Protein AF-K2DFT6-F1 (afdb_monomer_lite)

Structure (mmCIF, N/CA/C/O backbone):
data_AF-K2DFT6-F1
#
_entry.id   AF-K2DFT6-F1
#
loop_
_atom_site.group_PDB
_atom_site.id
_atom_site.type_symbol
_atom_site.label_atom_id
_atom_site.label_alt_id
_atom_site.label_comp_id
_atom_site.label_asym_id
_atom_site.label_entity_id
_atom_site.label_seq_id
_atom_site.pdbx_PDB_ins_code
_atom_site.Cartn_x
_atom_site.Cartn_y
_atom_site.Cartn_z
_atom_site.occupancy
_atom_site.B_iso_or_equiv
_atom_site.auth_seq_id
_atom_site.auth_comp_id
_atom_site.auth_asym_id
_atom_site.auth_atom_id
_atom_site.pdbx_PDB_model_num
ATOM 1 N N . MET A 1 1 ? 22.230 5.400 3.442 1.00 44.44 1 MET A N 1
ATOM 2 C CA . MET A 1 1 ? 20.906 5.572 4.067 1.00 44.44 1 MET A CA 1
ATOM 3 C C . MET A 1 1 ? 19.908 5.594 2.929 1.00 44.44 1 MET A C 1
ATOM 5 O O . MET A 1 1 ? 19.864 6.590 2.230 1.00 44.44 1 MET A O 1
ATOM 9 N N . GLY A 1 2 ? 19.263 4.463 2.652 1.00 52.62 2 GLY A N 1
ATOM 10 C CA . GLY A 1 2 ? 18.246 4.350 1.608 1.00 52.62 2 GLY A CA 1
ATOM 11 C C . GLY A 1 2 ? 16.910 4.122 2.291 1.00 52.62 2 GLY A C 1
ATOM 12 O O . GLY A 1 2 ? 16.710 3.093 2.936 1.00 52.62 2 GLY A O 1
ATOM 13 N N . GLU A 1 3 ? 16.044 5.119 2.235 1.00 65.19 3 GLU A N 1
ATOM 14 C CA . GLU A 1 3 ? 14.650 5.016 2.646 1.00 65.19 3 GLU A CA 1
ATOM 15 C C . G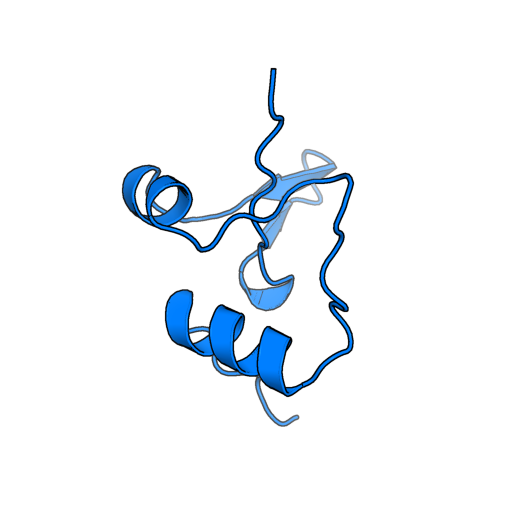LU A 1 3 ? 13.894 4.233 1.565 1.00 65.19 3 GLU A C 1
ATOM 17 O O . GLU A 1 3 ? 13.420 4.780 0.575 1.00 65.19 3 GLU A O 1
ATOM 22 N N . LYS A 1 4 ? 13.834 2.907 1.723 1.00 67.56 4 LYS A N 1
ATOM 23 C CA . LYS A 1 4 ? 13.043 2.046 0.841 1.00 67.56 4 LYS A CA 1
ATOM 24 C C . LYS A 1 4 ? 11.564 2.277 1.142 1.00 67.56 4 LYS A C 1
ATOM 26 O O . LYS A 1 4 ? 11.090 1.933 2.226 1.00 67.56 4 LYS A O 1
ATOM 31 N N . LEU A 1 5 ? 10.847 2.863 0.192 1.00 77.44 5 LEU A N 1
ATOM 32 C CA . LEU A 1 5 ? 9.402 3.022 0.261 1.00 77.44 5 LEU A CA 1
ATOM 33 C C . LEU A 1 5 ? 8.722 1.753 -0.242 1.00 77.44 5 LEU A C 1
ATOM 35 O O . LEU A 1 5 ? 9.222 1.075 -1.134 1.00 77.44 5 LEU A O 1
ATOM 39 N N . PHE A 1 6 ? 7.561 1.432 0.317 1.00 76.56 6 PHE A N 1
ATOM 40 C CA . PHE A 1 6 ? 6.752 0.297 -0.117 1.00 76.56 6 PHE A CA 1
ATOM 41 C C . PHE A 1 6 ? 5.485 0.817 -0.785 1.00 76.56 6 PHE A C 1
ATOM 43 O O . PHE A 1 6 ? 4.783 1.664 -0.231 1.00 76.56 6 PHE A O 1
ATOM 50 N N . ALA A 1 7 ? 5.196 0.318 -1.983 1.00 73.12 7 ALA A N 1
ATOM 51 C CA . ALA A 1 7 ? 3.975 0.656 -2.696 1.00 73.12 7 ALA A CA 1
ATOM 52 C C . ALA A 1 7 ? 2.801 -0.119 -2.107 1.00 73.12 7 ALA A C 1
ATOM 54 O O . ALA A 1 7 ? 2.732 -1.334 -2.260 1.00 73.12 7 ALA A O 1
ATOM 55 N N . VAL A 1 8 ? 1.869 0.583 -1.468 1.00 73.75 8 VAL A N 1
ATOM 56 C CA . VAL A 1 8 ? 0.638 -0.019 -0.952 1.00 73.75 8 VAL A CA 1
ATOM 57 C C . VAL A 1 8 ? -0.535 0.444 -1.819 1.00 73.75 8 VAL A C 1
ATOM 59 O O . VAL A 1 8 ? -0.731 1.654 -1.952 1.00 73.75 8 VAL A O 1
ATOM 62 N N . PRO A 1 9 ? -1.311 -0.472 -2.427 1.00 71.19 9 PRO A N 1
ATOM 63 C CA . PRO A 1 9 ? -2.482 -0.090 -3.207 1.00 71.19 9 PRO A CA 1
ATOM 64 C C . PRO A 1 9 ? -3.573 0.496 -2.300 1.00 71.19 9 PRO A C 1
ATOM 66 O O . PRO A 1 9 ? -3.809 -0.008 -1.203 1.00 71.19 9 PRO A O 1
ATOM 69 N N . TRP A 1 10 ? -4.278 1.526 -2.783 1.00 74.62 10 TRP A N 1
ATOM 70 C CA . TRP A 1 10 ? -5.391 2.158 -2.058 1.00 74.62 10 TRP A CA 1
ATOM 71 C C . TRP A 1 10 ? -6.496 1.170 -1.679 1.00 74.62 10 TRP A C 1
ATOM 73 O O . TRP A 1 10 ? -7.085 1.306 -0.618 1.00 74.62 10 TRP A O 1
ATOM 83 N N . ASP A 1 11 ? -6.716 0.150 -2.507 1.00 72.38 11 ASP A N 1
ATOM 84 C CA . ASP A 1 11 ? -7.684 -0.926 -2.266 1.00 72.38 11 ASP A CA 1
ATOM 85 C C . ASP A 1 11 ? -7.355 -1.767 -1.015 1.00 72.38 11 ASP A C 1
ATOM 87 O O . ASP A 1 11 ? -8.248 -2.279 -0.350 1.00 72.38 11 ASP A O 1
ATOM 91 N N . ALA A 1 12 ? -6.072 -1.864 -0.644 1.00 75.56 12 ALA A N 1
ATOM 92 C CA . ALA A 1 12 ? -5.647 -2.551 0.577 1.00 75.56 12 ALA A CA 1
ATOM 93 C C . ALA A 1 12 ? -5.702 -1.650 1.825 1.00 75.56 12 ALA A C 1
ATOM 95 O O . ALA A 1 12 ? -5.598 -2.146 2.949 1.00 75.56 12 ALA A O 1
ATOM 96 N N . LEU A 1 13 ? -5.831 -0.331 1.649 1.00 81.69 13 LEU A N 1
ATOM 97 C CA . LEU A 1 13 ? -5.907 0.624 2.748 1.00 81.69 13 LEU A CA 1
ATOM 98 C C . LEU A 1 13 ? -7.357 0.774 3.199 1.00 81.69 13 LEU A C 1
ATOM 100 O O . LEU A 1 13 ? -8.226 1.218 2.455 1.00 81.69 13 LEU A O 1
ATOM 104 N N . THR A 1 14 ? -7.607 0.477 4.467 1.00 82.38 14 THR A N 1
ATOM 105 C CA . THR A 1 14 ? -8.892 0.761 5.097 1.00 82.38 14 THR A CA 1
ATOM 106 C C . THR A 1 14 ? -8.837 2.153 5.715 1.00 82.38 14 THR A C 1
ATOM 108 O O . THR A 1 14 ? -7.973 2.454 6.540 1.00 82.38 14 THR A O 1
ATOM 111 N N . LEU A 1 15 ? -9.745 3.035 5.297 1.00 84.38 15 LEU A N 1
ATOM 112 C CA . LEU A 1 15 ? -9.899 4.341 5.927 1.00 84.38 15 LEU A CA 1
ATOM 113 C C . LEU A 1 15 ? -10.545 4.149 7.301 1.00 84.38 15 LEU A C 1
ATOM 115 O O . LEU A 1 15 ? -11.685 3.696 7.389 1.00 84.38 15 LEU A O 1
ATOM 119 N N . ASP A 1 16 ? -9.839 4.541 8.359 1.00 84.75 16 ASP A N 1
ATOM 120 C CA . ASP A 1 16 ? 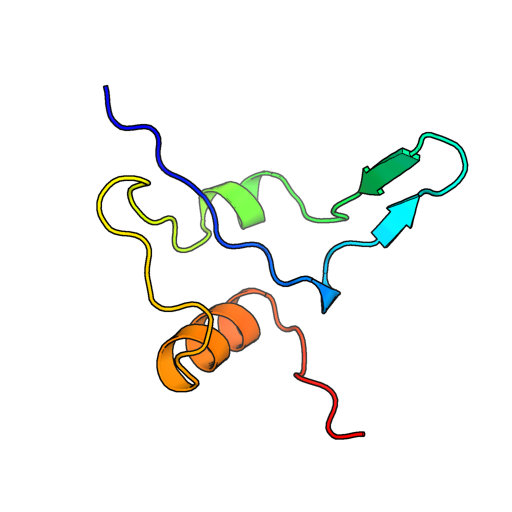-10.384 4.646 9.707 1.00 84.75 16 ASP A CA 1
ATOM 121 C C . ASP A 1 16 ? -10.752 6.118 9.980 1.00 84.75 16 ASP A C 1
ATOM 123 O O . ASP A 1 16 ? -9.895 6.928 10.362 1.00 84.75 16 ASP A O 1
ATOM 127 N N . PRO A 1 17 ? -12.018 6.521 9.747 1.00 80.62 17 PRO A N 1
ATOM 128 C CA . PRO A 1 17 ? -12.445 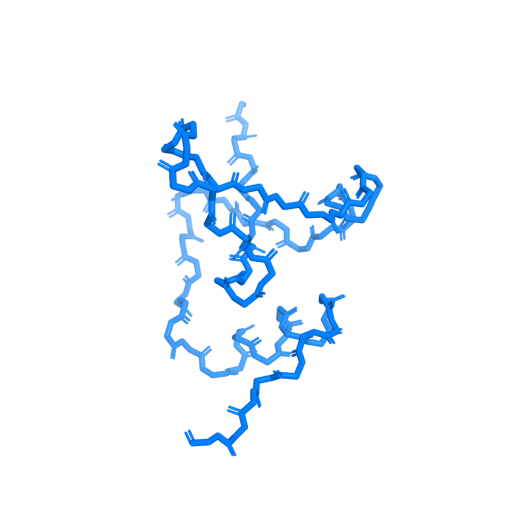7.908 9.920 1.00 80.62 17 PRO A CA 1
ATOM 129 C C . PRO A 1 17 ? -12.464 8.338 11.392 1.00 80.62 17 PRO A C 1
ATOM 131 O O . PRO A 1 17 ? -12.423 9.535 11.676 1.00 80.62 17 PRO A O 1
ATOM 134 N N . VAL A 1 18 ? -12.498 7.380 12.325 1.00 84.69 18 VAL A N 1
ATOM 135 C CA . VAL A 1 18 ? -12.535 7.628 13.772 1.00 84.69 18 VAL A CA 1
ATOM 136 C C . VAL A 1 18 ? -11.194 8.176 14.255 1.00 84.69 18 VAL A C 1
ATOM 138 O O . VAL A 1 18 ? -11.148 9.211 14.919 1.00 84.69 18 VAL A O 1
ATOM 141 N N . ASN A 1 19 ? -10.094 7.532 13.870 1.00 85.75 19 ASN A N 1
ATOM 142 C CA . ASN A 1 19 ? -8.737 7.931 14.233 1.00 85.75 19 ASN A CA 1
ATOM 143 C C . ASN A 1 19 ? -8.049 8.768 13.142 1.00 85.75 19 ASN A C 1
ATOM 145 O O . ASN A 1 19 ? -6.896 9.161 13.327 1.00 85.75 19 ASN A O 1
ATOM 149 N N . LYS A 1 20 ? -8.736 9.056 12.023 1.00 84.88 20 LYS A N 1
ATOM 150 C CA . LYS A 1 20 ? -8.218 9.792 10.852 1.00 84.88 20 LYS A CA 1
ATOM 151 C C . LYS A 1 20 ? -6.913 9.191 10.325 1.00 84.88 20 LYS A C 1
ATOM 153 O O . LYS A 1 20 ? -5.924 9.896 10.110 1.00 84.88 20 LYS A O 1
ATOM 158 N N . ARG A 1 21 ? -6.897 7.870 10.169 1.00 83.62 21 ARG A N 1
ATOM 159 C CA . ARG A 1 21 ? -5.720 7.092 9.764 1.00 83.62 21 ARG A CA 1
ATOM 160 C C . ARG A 1 21 ? -6.099 6.077 8.697 1.00 83.62 21 ARG A C 1
ATOM 162 O O . ARG A 1 21 ? -7.252 5.680 8.598 1.00 83.62 21 ARG A O 1
ATOM 169 N N . PHE A 1 22 ? -5.111 5.647 7.925 1.00 81.31 22 PHE A N 1
ATOM 170 C CA . PHE A 1 22 ? -5.247 4.479 7.066 1.00 81.31 22 PHE A CA 1
ATOM 171 C C . PHE A 1 22 ? -4.677 3.275 7.805 1.00 81.31 22 PHE A C 1
ATOM 173 O O . PHE A 1 22 ? -3.550 3.332 8.306 1.00 81.31 22 PHE A O 1
ATOM 180 N N . THR A 1 23 ? -5.458 2.209 7.903 1.00 83.38 23 THR A N 1
ATOM 181 C CA . THR A 1 23 ? -5.018 0.929 8.448 1.00 83.38 23 THR A CA 1
ATOM 182 C C . THR A 1 23 ? -4.796 -0.042 7.299 1.00 83.38 23 THR A C 1
ATOM 184 O O . THR A 1 23 ? -5.588 -0.127 6.364 1.00 83.38 23 THR A O 1
ATOM 187 N N . LEU A 1 24 ? -3.671 -0.746 7.346 1.00 82.25 24 LEU A N 1
ATOM 188 C CA . LEU A 1 24 ? -3.316 -1.768 6.374 1.00 82.25 24 LEU A CA 1
ATOM 189 C C . LEU A 1 24 ? -3.309 -3.110 7.099 1.00 82.25 24 LEU A C 1
ATOM 191 O O . LEU A 1 24 ? -2.454 -3.338 7.955 1.00 82.25 24 LEU A O 1
ATOM 195 N N . ASP A 1 25 ? -4.251 -3.984 6.758 1.00 78.38 25 ASP A N 1
ATOM 196 C CA . ASP A 1 25 ? -4.351 -5.324 7.340 1.00 78.38 25 ASP A CA 1
ATOM 197 C C . ASP A 1 25 ? -3.454 -6.303 6.564 1.00 78.38 25 ASP A C 1
ATOM 199 O O . ASP A 1 25 ? -3.905 -7.150 5.796 1.00 78.38 25 ASP A O 1
ATOM 203 N N . VAL A 1 26 ? -2.134 -6.129 6.686 1.00 74.25 26 VAL A N 1
ATOM 204 C CA . VAL A 1 26 ? -1.149 -7.064 6.121 1.00 74.25 26 VAL A CA 1
ATOM 205 C C . VAL A 1 26 ? -0.111 -7.436 7.169 1.00 74.25 26 VAL A C 1
ATOM 207 O O . VAL A 1 26 ? 0.329 -6.605 7.963 1.00 74.25 26 VAL A O 1
ATOM 210 N N . SER A 1 27 ? 0.319 -8.697 7.163 1.00 80.06 27 SER A N 1
ATOM 211 C CA . SER A 1 27 ? 1.413 -9.148 8.021 1.00 80.06 27 SER A CA 1
ATOM 212 C C . SER A 1 27 ? 2.711 -8.428 7.656 1.00 80.06 27 SER A C 1
ATOM 214 O O . SER A 1 27 ? 2.997 -8.207 6.476 1.00 80.06 27 SER A O 1
ATOM 216 N N . LYS A 1 28 ? 3.521 -8.106 8.667 1.00 75.38 28 LYS A N 1
ATOM 217 C CA . LYS A 1 28 ? 4.797 -7.403 8.493 1.00 75.38 28 LYS A CA 1
ATOM 218 C C . LYS A 1 28 ? 5.709 -8.098 7.473 1.00 75.38 28 LYS A C 1
ATOM 220 O O . LYS A 1 28 ? 6.215 -7.427 6.583 1.00 75.38 28 LYS A O 1
ATOM 225 N N . ASP A 1 29 ? 5.807 -9.427 7.508 1.00 78.62 29 ASP A N 1
ATOM 226 C CA . ASP A 1 29 ? 6.571 -10.217 6.532 1.00 78.62 29 ASP A CA 1
ATOM 227 C C . ASP A 1 29 ? 6.140 -9.970 5.080 1.00 78.62 29 ASP A C 1
ATOM 229 O O . ASP A 1 29 ? 6.971 -9.881 4.178 1.00 78.62 29 ASP A O 1
ATOM 233 N N . ARG A 1 30 ? 4.834 -9.803 4.840 1.00 75.88 30 ARG A N 1
ATOM 234 C CA . ARG A 1 30 ? 4.298 -9.526 3.502 1.00 75.88 30 ARG A CA 1
ATOM 235 C C . ARG A 1 30 ? 4.650 -8.116 3.035 1.00 75.88 30 ARG A C 1
ATOM 237 O O . ARG A 1 30 ? 4.864 -7.914 1.840 1.00 75.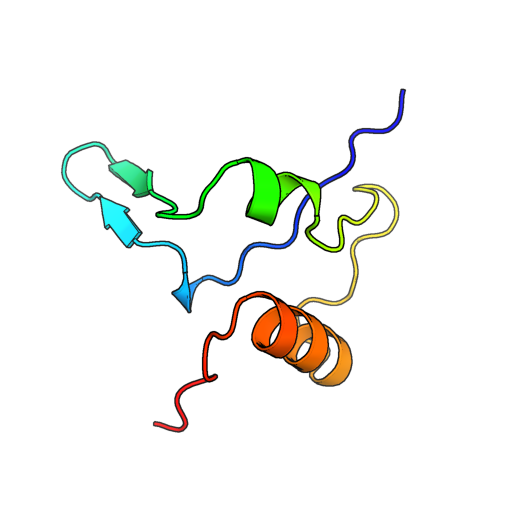88 30 ARG A O 1
ATOM 244 N N . LEU A 1 31 ? 4.719 -7.165 3.966 1.00 75.88 31 LEU A N 1
ATOM 245 C CA . LEU A 1 31 ? 5.182 -5.806 3.701 1.00 75.88 31 LEU A CA 1
ATOM 246 C C . LEU A 1 31 ? 6.695 -5.781 3.430 1.00 75.88 31 LEU A C 1
ATOM 248 O O . LEU A 1 31 ? 7.128 -5.120 2.497 1.00 75.88 31 LEU A O 1
ATOM 252 N N . GLU A 1 32 ? 7.491 -6.539 4.185 1.00 75.12 32 GLU A N 1
ATOM 253 C CA . GLU A 1 32 ? 8.950 -6.614 4.008 1.00 75.12 32 GLU A CA 1
ATOM 254 C C . GLU A 1 32 ? 9.353 -7.326 2.710 1.00 75.12 32 GLU A C 1
ATOM 256 O O . GLU A 1 32 ? 10.338 -6.948 2.072 1.00 75.12 32 GLU A O 1
ATOM 261 N N . SER A 1 33 ? 8.567 -8.320 2.288 1.00 75.00 33 SER A N 1
ATOM 262 C CA . SER A 1 33 ? 8.754 -9.015 1.011 1.00 75.00 33 SER A CA 1
ATOM 263 C C . SER A 1 33 ? 8.190 -8.226 -0.184 1.00 75.00 33 SER A C 1
ATOM 265 O O . SER A 1 33 ? 8.405 -8.604 -1.337 1.00 75.00 33 SER A O 1
ATOM 267 N N . ALA A 1 34 ? 7.490 -7.108 0.068 1.00 71.25 34 ALA A N 1
ATOM 268 C CA . ALA A 1 34 ? 6.903 -6.310 -0.994 1.00 71.25 34 ALA A CA 1
ATOM 269 C C . ALA A 1 34 ? 7.973 -5.643 -1.864 1.00 71.25 34 ALA A C 1
ATOM 271 O O . ALA A 1 34 ? 9.037 -5.248 -1.365 1.00 71.25 34 ALA A O 1
ATOM 272 N N . PRO A 1 35 ? 7.697 -5.484 -3.173 1.00 70.38 35 PRO A N 1
ATOM 273 C CA . PRO A 1 35 ? 8.550 -4.707 -4.054 1.00 70.38 35 PRO A CA 1
ATOM 274 C C . PRO A 1 35 ? 8.539 -3.248 -3.585 1.00 70.38 35 PRO A C 1
ATOM 276 O O . PRO A 1 35 ? 7.624 -2.477 -3.866 1.00 70.38 35 PRO A O 1
ATOM 279 N N . GLY A 1 36 ? 9.553 -2.891 -2.803 1.00 70.00 36 GLY A N 1
ATOM 280 C CA . GLY A 1 36 ? 9.818 -1.507 -2.448 1.00 70.00 36 GLY A CA 1
ATOM 281 C C . GLY A 1 36 ? 10.596 -0.792 -3.546 1.00 70.00 36 GLY A C 1
ATOM 282 O O . GLY A 1 36 ? 11.304 -1.426 -4.328 1.00 70.00 36 GLY A O 1
ATOM 283 N N . PHE A 1 37 ? 10.466 0.525 -3.575 1.00 73.00 37 PHE A N 1
ATOM 284 C CA . PHE A 1 37 ? 11.121 1.426 -4.509 1.00 73.00 37 PHE A CA 1
ATOM 285 C C . PHE A 1 37 ? 11.838 2.537 -3.738 1.00 73.00 37 PHE A C 1
ATOM 287 O O . PHE A 1 37 ? 11.489 2.847 -2.596 1.00 73.00 37 PHE A O 1
ATOM 294 N N . ASP A 1 38 ? 12.857 3.125 -4.348 1.00 74.56 38 ASP A N 1
ATOM 295 C CA . ASP A 1 38 ? 13.548 4.277 -3.776 1.00 74.56 38 ASP A CA 1
ATOM 296 C C . ASP A 1 38 ? 12.687 5.532 -3.935 1.00 74.56 38 ASP A C 1
ATOM 298 O O . ASP A 1 38 ? 12.149 5.781 -5.013 1.00 74.56 38 ASP A O 1
ATOM 302 N N . SER A 1 39 ? 12.580 6.349 -2.883 1.00 68.12 39 SER A N 1
ATOM 303 C CA . SER A 1 39 ? 11.861 7.633 -2.941 1.00 68.12 39 SER A CA 1
ATOM 304 C C . SER A 1 39 ? 12.402 8.578 -4.022 1.00 68.12 39 SER A C 1
ATOM 306 O O . SER A 1 39 ? 11.647 9.374 -4.575 1.00 68.12 39 SER A O 1
ATOM 308 N N . ASP A 1 40 ? 13.681 8.429 -4.371 1.00 74.44 40 ASP A N 1
ATOM 309 C CA . ASP A 1 40 ? 14.365 9.163 -5.441 1.00 74.44 40 ASP A CA 1
ATOM 310 C C . ASP A 1 40 ? 13.950 8.691 -6.852 1.00 74.44 40 ASP A C 1
ATOM 312 O O . ASP A 1 40 ? 13.956 9.464 -7.806 1.00 74.44 40 ASP A O 1
ATOM 316 N N . ASN A 1 41 ? 13.522 7.428 -6.983 1.00 70.19 41 ASN A N 1
ATOM 317 C CA . ASN A 1 41 ? 13.035 6.827 -8.227 1.00 70.19 41 ASN A CA 1
ATOM 318 C C . ASN A 1 41 ? 11.590 6.366 -8.055 1.00 70.19 41 ASN A C 1
ATOM 320 O O . ASN A 1 41 ? 11.292 5.168 -8.066 1.00 70.19 41 ASN A O 1
ATOM 324 N N . TRP A 1 42 ? 10.687 7.333 -7.887 1.00 67.88 42 TRP A N 1
ATOM 325 C CA . TRP A 1 42 ? 9.264 7.049 -7.757 1.00 67.88 42 TRP A CA 1
ATOM 326 C C . TRP A 1 42 ? 8.762 6.347 -9.033 1.00 67.88 42 TRP A C 1
ATOM 328 O O . TRP A 1 42 ? 8.775 6.956 -10.108 1.00 67.88 42 TRP A O 1
ATOM 338 N N . PRO A 1 43 ? 8.333 5.071 -8.966 1.00 67.50 43 PRO A N 1
ATOM 339 C CA . PRO A 1 43 ? 7.743 4.413 -10.113 1.00 67.50 43 PRO A CA 1
ATOM 340 C C . PRO A 1 43 ? 6.447 5.121 -10.481 1.00 67.50 43 PRO A C 1
ATOM 342 O O . PRO A 1 43 ? 5.728 5.642 -9.623 1.00 67.50 43 PRO A O 1
ATOM 345 N N . ASN A 1 44 ? 6.139 5.130 -11.772 1.00 69.75 44 ASN A N 1
ATOM 346 C CA . ASN A 1 44 ? 4.911 5.730 -12.248 1.00 69.75 44 ASN A CA 1
ATOM 347 C C . ASN A 1 44 ? 3.720 4.902 -11.743 1.00 69.75 44 ASN A C 1
ATOM 349 O O . ASN A 1 44 ? 3.393 3.859 -12.297 1.00 69.75 44 ASN A O 1
ATOM 353 N N . MET A 1 45 ? 3.071 5.373 -10.676 1.00 67.00 45 MET A N 1
ATOM 354 C CA . MET A 1 45 ? 1.919 4.694 -10.074 1.00 67.00 45 MET A CA 1
ATOM 355 C C . MET A 1 45 ? 0.696 4.660 -10.999 1.00 67.00 45 MET A C 1
ATOM 357 O O . MET A 1 45 ? -0.217 3.871 -10.772 1.00 67.00 45 MET A O 1
ATOM 361 N N . ALA A 1 46 ? 0.678 5.509 -12.032 1.00 63.19 46 ALA A N 1
ATOM 362 C CA . ALA A 1 46 ? -0.328 5.485 -13.088 1.00 63.19 46 ALA A CA 1
ATOM 363 C C . ALA A 1 46 ? 0.032 4.515 -14.226 1.00 63.19 46 ALA A C 1
ATOM 365 O O . ALA A 1 46 ? -0.782 4.316 -15.128 1.00 63.19 46 ALA A O 1
ATOM 366 N N . ASP A 1 47 ? 1.231 3.923 -14.206 1.00 76.62 47 ASP A N 1
ATOM 367 C CA . ASP A 1 47 ? 1.626 2.928 -15.189 1.00 76.62 47 ASP A CA 1
ATOM 368 C C . ASP A 1 47 ? 0.875 1.609 -14.933 1.00 76.62 47 ASP A C 1
ATOM 370 O O . ASP A 1 47 ? 0.972 1.032 -13.842 1.00 76.62 47 ASP A O 1
ATOM 374 N N . PRO A 1 48 ? 0.101 1.120 -15.914 1.00 72.06 48 PRO A N 1
ATOM 375 C CA . PRO A 1 48 ? -0.715 -0.069 -15.739 1.00 72.06 48 PRO A CA 1
ATOM 376 C C . PRO A 1 48 ? 0.119 -1.347 -15.597 1.00 72.06 48 PRO A C 1
ATOM 378 O O . PRO A 1 48 ? -0.357 -2.283 -14.956 1.00 72.06 48 PRO A O 1
ATOM 381 N N . GLU A 1 49 ? 1.341 -1.421 -16.138 1.00 77.12 49 GLU A N 1
ATOM 382 C CA . GLU A 1 49 ? 2.214 -2.586 -15.937 1.00 77.12 49 GLU A CA 1
ATOM 383 C C . GLU A 1 49 ? 2.735 -2.625 -14.502 1.00 77.12 49 GLU A C 1
ATOM 385 O O . GLU A 1 49 ? 2.688 -3.672 -13.845 1.00 77.12 49 GLU A O 1
ATOM 390 N N . TRP A 1 50 ? 3.147 -1.466 -13.984 1.00 76.88 50 TRP A N 1
ATOM 391 C CA . TRP A 1 50 ? 3.560 -1.334 -12.591 1.00 76.88 50 TRP A CA 1
ATOM 392 C C . TRP A 1 50 ? 2.407 -1.647 -11.632 1.00 76.88 50 TRP A C 1
ATOM 394 O O . TRP A 1 50 ? 2.551 -2.489 -10.739 1.00 76.88 50 TRP A O 1
ATOM 404 N N . ALA A 1 51 ? 1.230 -1.055 -11.866 1.00 71.44 51 ALA A N 1
ATOM 405 C CA . ALA A 1 51 ? 0.032 -1.328 -11.080 1.00 71.44 51 ALA A CA 1
ATOM 406 C C . ALA A 1 51 ? -0.315 -2.823 -11.111 1.00 71.44 51 ALA A C 1
ATOM 408 O O . ALA A 1 51 ? -0.566 -3.420 -10.066 1.00 71.44 51 ALA A O 1
ATOM 409 N N . ARG A 1 52 ? -0.248 -3.479 -12.275 1.00 74.25 52 ARG A N 1
ATOM 410 C CA . ARG A 1 52 ? -0.550 -4.913 -12.400 1.00 74.25 52 ARG A CA 1
ATOM 411 C C . ARG A 1 52 ? 0.425 -5.798 -11.617 1.00 74.25 52 ARG A C 1
ATOM 413 O O . ARG A 1 52 ? 0.001 -6.816 -11.063 1.00 74.25 52 ARG A O 1
ATOM 420 N N . GLY A 1 53 ? 1.698 -5.409 -11.535 1.00 76.25 53 GLY A N 1
ATOM 421 C CA . GLY A 1 53 ? 2.703 -6.072 -10.700 1.00 76.25 53 GLY A CA 1
ATOM 422 C C . GLY A 1 53 ? 2.389 -5.964 -9.206 1.00 76.25 53 GLY A C 1
ATOM 423 O O . GLY A 1 53 ? 2.359 -6.980 -8.508 1.00 76.25 53 GLY A O 1
ATOM 424 N N . ILE A 1 54 ? 2.071 -4.755 -8.730 1.00 76.75 54 ILE A N 1
ATOM 425 C CA . ILE A 1 54 ? 1.679 -4.508 -7.333 1.00 76.75 54 ILE A CA 1
ATOM 426 C C . ILE A 1 54 ? 0.376 -5.240 -6.990 1.00 76.75 54 ILE A C 1
ATOM 428 O O . ILE A 1 54 ? 0.321 -5.964 -5.999 1.00 76.75 54 ILE A O 1
ATOM 432 N N . HIS A 1 55 ? -0.650 -5.134 -7.834 1.00 72.31 55 HIS A N 1
ATOM 433 C CA . HIS A 1 55 ? -1.924 -5.831 -7.651 1.00 72.31 55 HIS A CA 1
ATOM 434 C C . HIS A 1 55 ? -1.753 -7.360 -7.618 1.00 72.31 55 HIS A C 1
ATOM 436 O O . HIS A 1 55 ? -2.350 -8.021 -6.771 1.00 72.31 55 HIS A O 1
ATOM 442 N N . SER A 1 56 ? -0.884 -7.931 -8.463 1.00 73.69 56 SER A N 1
ATOM 443 C CA . SER A 1 56 ? -0.568 -9.372 -8.428 1.00 73.69 56 SER A CA 1
ATOM 444 C C . SER A 1 56 ? 0.137 -9.779 -7.133 1.00 73.69 56 SER A C 1
ATOM 446 O O . SER A 1 56 ? -0.158 -10.834 -6.577 1.00 73.69 56 SER A O 1
ATOM 448 N N . TYR A 1 57 ? 1.041 -8.937 -6.629 1.00 74.25 57 TYR A N 1
ATOM 449 C CA . TYR A 1 57 ? 1.768 -9.191 -5.387 1.00 74.25 57 TYR A CA 1
ATOM 450 C C . TYR A 1 57 ? 0.854 -9.104 -4.144 1.00 74.25 57 TYR A C 1
ATOM 452 O O . TYR A 1 57 ? 0.861 -9.984 -3.272 1.00 74.25 57 TYR A O 1
ATOM 460 N N . TYR A 1 58 ? 0.011 -8.070 -4.071 1.00 71.56 58 TYR A N 1
ATOM 461 C CA . TYR A 1 58 ? -0.949 -7.896 -2.977 1.00 71.56 58 TYR A CA 1
ATOM 462 C C . TYR A 1 58 ? -2.210 -8.759 -3.136 1.00 71.56 58 TYR A C 1
ATOM 464 O O . TYR A 1 58 ? -2.942 -8.949 -2.162 1.00 71.56 58 TYR A O 1
ATOM 472 N N . GLY A 1 59 ? -2.424 -9.382 -4.298 1.00 67.06 59 GLY A N 1
A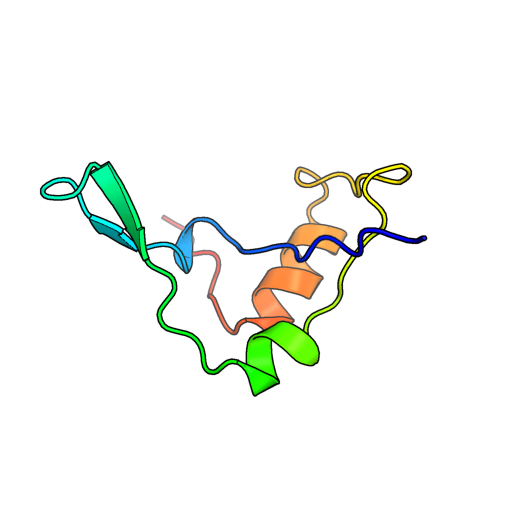TOM 473 C CA . GLY A 1 59 ? -3.615 -10.184 -4.584 1.00 67.06 59 GLY A CA 1
ATOM 474 C C . GLY A 1 59 ? -4.898 -9.351 -4.616 1.00 67.06 59 GLY A C 1
ATOM 475 O O . GLY A 1 59 ? -5.990 -9.905 -4.514 1.00 67.06 59 GLY A O 1
ATOM 476 N N . THR A 1 60 ? -4.777 -8.027 -4.728 1.00 62.62 60 THR A N 1
ATOM 477 C CA . THR A 1 60 ? -5.913 -7.121 -4.847 1.00 62.62 60 THR A CA 1
ATOM 478 C C . THR A 1 60 ? -6.369 -7.157 -6.300 1.00 62.62 60 THR A C 1
ATOM 480 O O . THR A 1 60 ? -5.664 -6.729 -7.215 1.00 62.62 60 THR A O 1
ATOM 483 N N . THR A 1 61 ? -7.546 -7.720 -6.554 1.00 55.34 61 THR A N 1
ATOM 484 C CA . THR A 1 61 ? -8.174 -7.586 -7.870 1.00 55.34 61 THR A CA 1
ATOM 485 C C . THR A 1 61 ? -8.496 -6.111 -8.048 1.00 55.34 61 THR A C 1
ATOM 487 O O . THR A 1 61 ? -9.270 -5.566 -7.271 1.00 55.34 61 THR A O 1
ATOM 490 N N . SER A 1 62 ? -7.882 -5.457 -9.042 1.00 52.22 62 SER A N 1
ATOM 491 C CA . SER A 1 62 ? -8.392 -4.179 -9.544 1.00 52.22 62 SER A CA 1
ATOM 492 C C . SER A 1 62 ? -9.827 -4.447 -9.977 1.00 52.22 62 SER A C 1
ATOM 494 O O . SER A 1 62 ? -10.054 -5.104 -10.993 1.00 52.22 62 SER A O 1
ATOM 496 N N . SER A 1 63 ? -10.777 -4.106 -9.110 1.00 51.12 63 SER A N 1
ATOM 497 C CA . SER A 1 63 ? -12.183 -4.399 -9.315 1.00 51.12 63 SER A CA 1
ATOM 498 C C . SER A 1 63 ? -12.650 -3.625 -10.546 1.00 51.12 63 SER A C 1
ATOM 500 O O . SER A 1 63 ? -12.632 -2.395 -10.506 1.00 51.12 63 SER A O 1
ATOM 502 N N . PRO A 1 64 ? -13.062 -4.297 -11.636 1.00 48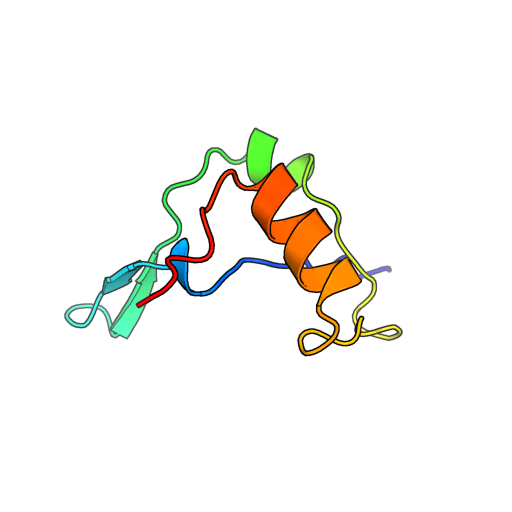.53 64 PRO A N 1
ATOM 503 C CA . PRO A 1 64 ? -13.593 -3.627 -12.807 1.00 48.53 64 PRO A CA 1
ATOM 504 C C . PRO A 1 64 ? -15.051 -3.259 -12.513 1.00 48.53 64 PRO A C 1
ATOM 506 O O . PRO A 1 64 ? -15.958 -4.021 -12.843 1.00 48.53 64 PRO A O 1
ATOM 509 N N . TYR A 1 65 ? -15.277 -2.136 -11.836 1.00 38.53 65 TYR A N 1
ATOM 510 C CA . TYR A 1 65 ? -16.589 -1.484 -11.818 1.00 38.53 65 TYR A CA 1
ATOM 511 C C . TYR A 1 65 ? -16.495 -0.139 -12.524 1.00 38.53 65 TYR A C 1
ATOM 513 O O . TYR A 1 65 ? -15.538 0.611 -12.228 1.00 38.53 65 TYR A O 1
#

pLDDT: mean 72.13, std 9.81, range [38.53, 85.75]

Secondary structure (DSSP, 8-state):
---EEE---GGGEEEETTTTEEEE---HHHHHTS-EEETTS---TT-HHHHHHHHHHHT------

Radius of gyration: 12.83 Å; chains: 1; bounding box: 38×20×30 Å

Foldseek 3Di:
DFPFAADDDPLQWDQDVPVRDTDGPDDPVLRVPGPTDTPVCDPDCPDVVVVVVNCVSVVPPPDPD

Sequence (65 aa):
MGEKLFAVPWDALTLDPVNKRFTLDVSKDRLESAPGFDSDNWPNMADPEWARGIHSYYGTTSSPY